Protein AF-A0A7L3CBY0-F1 (afdb_monomer_lite)

Organism: Pelecanoides urinatrix (NCBI:txid37079)

Structure (mmCIF, N/CA/C/O backbone):
data_AF-A0A7L3CBY0-F1
#
_entry.id   AF-A0A7L3CBY0-F1
#
loop_
_atom_site.group_PDB
_atom_site.id
_atom_site.type_symbol
_atom_site.label_atom_id
_atom_site.label_alt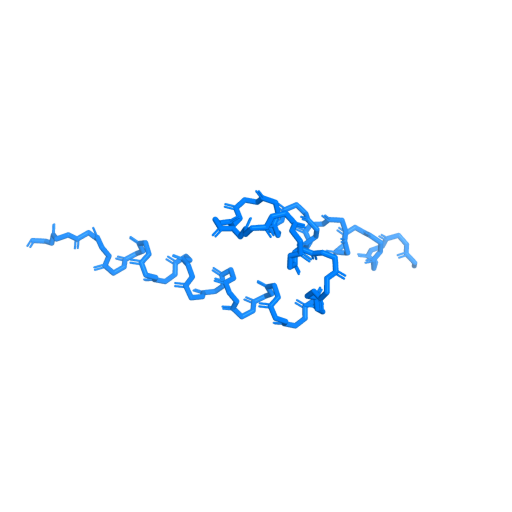_id
_atom_site.label_comp_id
_atom_site.label_asym_id
_atom_site.label_entity_id
_atom_site.label_seq_id
_atom_site.pdbx_PDB_ins_code
_atom_site.Cartn_x
_atom_site.Cartn_y
_atom_site.Cartn_z
_atom_site.occupancy
_atom_site.B_iso_or_equiv
_atom_site.auth_seq_id
_atom_site.auth_comp_id
_atom_site.auth_asym_id
_atom_site.auth_atom_id
_atom_site.pdbx_PDB_model_num
ATOM 1 N N . LYS A 1 1 ? 16.463 -3.691 -13.408 1.00 71.00 1 LYS A N 1
ATOM 2 C CA . LYS A 1 1 ? 15.121 -3.091 -13.621 1.00 71.00 1 LYS A CA 1
ATOM 3 C C . LYS A 1 1 ? 14.044 -3.912 -12.913 1.00 71.00 1 LYS A C 1
ATOM 5 O O . LYS A 1 1 ? 13.491 -3.390 -11.959 1.00 71.00 1 LYS A O 1
ATOM 10 N N . ALA A 1 2 ? 13.952 -5.218 -13.199 1.00 85.62 2 ALA A N 1
ATOM 11 C CA . ALA A 1 2 ? 13.046 -6.171 -12.538 1.00 85.62 2 ALA A CA 1
ATOM 12 C C . ALA A 1 2 ? 12.938 -6.027 -11.007 1.00 85.62 2 ALA A C 1
ATOM 14 O O . ALA A 1 2 ? 11.846 -5.860 -10.483 1.00 85.62 2 ALA A O 1
ATOM 15 N N . ARG A 1 3 ? 14.068 -5.975 -10.285 1.00 88.75 3 ARG A N 1
ATOM 16 C CA . ARG A 1 3 ? 14.058 -5.785 -8.821 1.00 88.75 3 ARG A CA 1
ATOM 17 C C . ARG A 1 3 ? 13.367 -4.488 -8.376 1.00 88.75 3 ARG A C 1
ATOM 19 O O . ARG A 1 3 ? 12.699 -4.460 -7.353 1.00 88.75 3 ARG A O 1
ATOM 26 N N . ARG A 1 4 ? 13.549 -3.399 -9.129 1.00 88.25 4 ARG A N 1
ATOM 27 C CA . ARG A 1 4 ? 12.931 -2.095 -8.837 1.00 88.25 4 ARG A CA 1
ATOM 28 C C . ARG A 1 4 ? 11.421 -2.154 -9.090 1.00 88.25 4 ARG A C 1
ATOM 30 O O . ARG A 1 4 ? 10.659 -1.623 -8.293 1.00 88.25 4 ARG A O 1
ATOM 37 N N . ASP A 1 5 ? 11.010 -2.828 -10.162 1.00 89.00 5 ASP A N 1
ATOM 38 C CA . ASP A 1 5 ? 9.600 -3.004 -10.526 1.00 89.00 5 ASP A CA 1
ATOM 39 C C . ASP A 1 5 ? 8.862 -3.875 -9.503 1.00 89.00 5 ASP A C 1
ATOM 41 O O . ASP A 1 5 ? 7.735 -3.560 -9.128 1.00 89.00 5 ASP A O 1
ATOM 45 N N . GLN A 1 6 ? 9.539 -4.903 -8.986 1.00 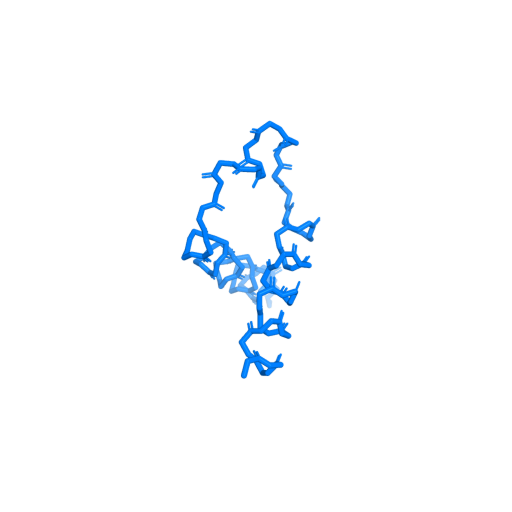88.94 6 GLN A N 1
ATOM 46 C CA . GLN A 1 6 ? 9.036 -5.777 -7.929 1.00 88.94 6 GLN A CA 1
ATOM 47 C C . GLN A 1 6 ? 8.801 -5.006 -6.621 1.00 88.94 6 GLN A C 1
ATOM 49 O O . GLN A 1 6 ? 7.704 -5.052 -6.075 1.00 88.94 6 GLN A O 1
ATOM 54 N N . ILE A 1 7 ? 9.765 -4.180 -6.196 1.00 89.06 7 ILE A N 1
ATOM 55 C CA . ILE A 1 7 ? 9.597 -3.288 -5.035 1.00 89.06 7 ILE A CA 1
ATOM 56 C C . ILE A 1 7 ? 8.417 -2.327 -5.248 1.00 89.06 7 ILE A C 1
ATOM 58 O O . ILE A 1 7 ? 7.584 -2.152 -4.364 1.00 89.06 7 ILE A O 1
ATOM 62 N N . ASN A 1 8 ? 8.297 -1.717 -6.430 1.00 89.31 8 ASN A N 1
ATOM 63 C CA . ASN A 1 8 ? 7.189 -0.802 -6.725 1.00 89.31 8 ASN A CA 1
ATOM 64 C C . ASN A 1 8 ? 5.821 -1.509 -6.767 1.00 89.31 8 ASN A C 1
ATOM 66 O O . ASN A 1 8 ? 4.790 -0.869 -6.542 1.00 89.31 8 ASN A O 1
ATOM 70 N N . ALA A 1 9 ? 5.786 -2.799 -7.105 1.00 89.00 9 ALA A N 1
ATOM 71 C CA . ALA A 1 9 ? 4.577 -3.613 -7.041 1.00 89.00 9 ALA A CA 1
ATOM 72 C C . ALA A 1 9 ? 4.184 -3.890 -5.583 1.00 89.00 9 ALA A C 1
ATOM 74 O O . ALA A 1 9 ? 3.031 -3.675 -5.220 1.00 89.00 9 ALA A O 1
ATOM 75 N N . GLU A 1 10 ? 5.147 -4.251 -4.734 1.00 89.56 10 GLU A N 1
ATOM 76 C CA . GLU A 1 10 ? 4.917 -4.470 -3.302 1.00 89.56 10 GLU A CA 1
ATOM 77 C C . GL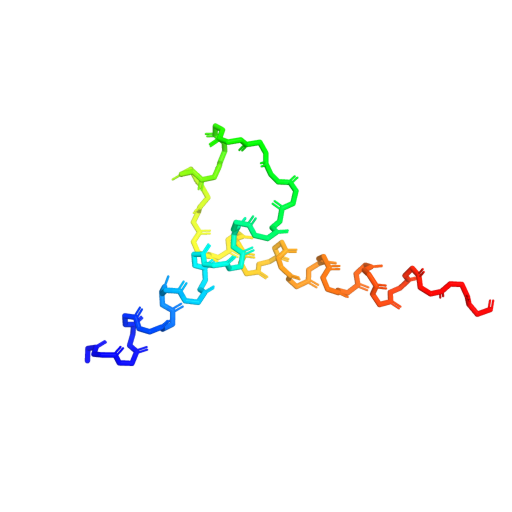U A 1 10 ? 4.454 -3.195 -2.586 1.00 89.56 10 GLU A C 1
ATOM 79 O O . GLU A 1 10 ? 3.491 -3.239 -1.826 1.00 89.56 10 GLU A O 1
ATOM 84 N N . ILE A 1 11 ? 5.054 -2.031 -2.876 1.00 87.94 11 ILE A N 1
ATOM 85 C CA . ILE A 1 11 ? 4.603 -0.762 -2.279 1.00 87.94 11 ILE A CA 1
ATOM 86 C C . ILE A 1 11 ? 3.163 -0.439 -2.707 1.00 87.94 11 ILE A C 1
ATOM 88 O O . ILE A 1 11 ? 2.374 0.041 -1.896 1.00 87.94 11 ILE A O 1
ATOM 92 N N . ARG A 1 12 ? 2.776 -0.730 -3.957 1.00 86.38 12 ARG A N 1
ATOM 93 C CA . ARG A 1 12 ? 1.380 -0.566 -4.398 1.00 86.38 12 ARG A CA 1
ATOM 94 C C . ARG A 1 12 ? 0.434 -1.519 -3.673 1.00 86.38 12 ARG A C 1
ATOM 96 O O . ARG A 1 12 ? -0.603 -1.066 -3.207 1.00 86.38 12 ARG A O 1
ATOM 103 N N . ALA A 1 13 ? 0.824 -2.779 -3.502 1.00 86.75 13 ALA A N 1
ATOM 104 C CA . ALA A 1 13 ? 0.042 -3.739 -2.728 1.00 86.75 13 ALA A CA 1
ATOM 105 C C . ALA A 1 13 ? -0.135 -3.285 -1.264 1.00 86.75 13 ALA A C 1
ATOM 107 O O . ALA A 1 13 ? -1.242 -3.334 -0.736 1.00 86.75 13 ALA A O 1
ATOM 108 N N . LEU A 1 14 ? 0.918 -2.754 -0.627 1.00 85.62 14 LEU A N 1
ATOM 109 C CA . LEU A 1 14 ? 0.840 -2.180 0.724 1.00 85.62 14 LEU A CA 1
ATOM 110 C C . LEU A 1 14 ? -0.138 -1.006 0.805 1.00 85.62 14 LEU A C 1
ATOM 112 O O . LEU A 1 14 ? -0.852 -0.869 1.795 1.00 85.62 14 LEU A O 1
ATOM 116 N N . ARG A 1 15 ? -0.190 -0.163 -0.230 1.00 84.81 15 ARG A N 1
ATOM 117 C CA . ARG A 1 15 ? -1.134 0.957 -0.295 1.00 84.81 15 ARG A CA 1
ATOM 118 C C . ARG A 1 15 ? -2.585 0.484 -0.264 1.00 84.81 15 ARG A C 1
ATOM 120 O O . ARG A 1 15 ? -3.398 1.117 0.399 1.00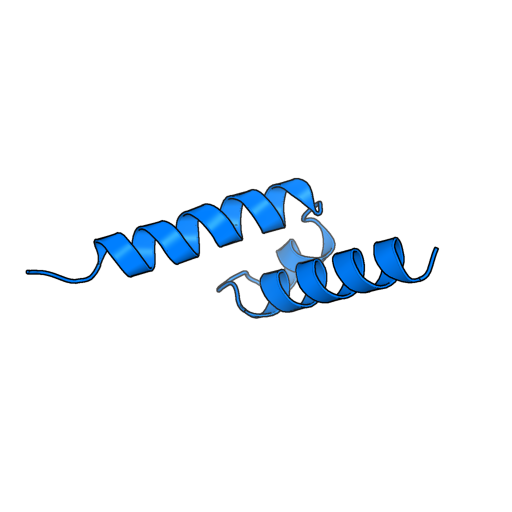 84.81 15 ARG A O 1
ATOM 127 N N . ASP A 1 16 ? -2.893 -0.594 -0.975 1.00 83.12 16 ASP A N 1
ATOM 128 C CA . ASP A 1 16 ? -4.259 -1.109 -1.094 1.00 83.12 16 ASP A CA 1
ATOM 129 C C . ASP A 1 16 ? -4.724 -1.825 0.191 1.00 83.12 16 ASP A C 1
ATOM 131 O O . ASP A 1 16 ? -5.921 -1.920 0.446 1.00 83.12 16 ASP A O 1
ATOM 135 N N . LEU A 1 17 ? -3.784 -2.262 1.039 1.00 83.44 17 LEU A N 1
ATOM 136 C CA . LEU A 1 17 ? -4.059 -2.817 2.372 1.00 83.44 17 LEU A CA 1
ATOM 137 C C . LEU A 1 17 ? -4.314 -1.744 3.443 1.00 83.44 17 LEU A C 1
ATOM 139 O O . LEU A 1 17 ? -4.865 -2.046 4.502 1.00 83.44 17 LEU A O 1
ATOM 143 N N . LEU A 1 18 ? -3.891 -0.500 3.207 1.00 81.56 18 LEU A N 1
ATOM 144 C CA . LEU A 1 18 ? -4.121 0.590 4.149 1.00 81.56 18 LEU A CA 1
ATOM 145 C C . LEU A 1 18 ? -5.578 1.073 4.048 1.00 81.56 18 LEU A C 1
ATOM 147 O O . LEU A 1 18 ? -6.108 1.190 2.941 1.00 81.56 18 LEU A O 1
ATOM 151 N N . PRO A 1 19 ? -6.221 1.437 5.173 1.00 80.88 19 PRO A N 1
ATOM 152 C CA . PRO A 1 19 ? -7.578 1.983 5.186 1.00 80.88 19 PRO A CA 1
ATOM 153 C C . PRO A 1 19 ? -7.582 3.438 4.684 1.00 80.88 19 PRO A C 1
ATOM 155 O O . PRO A 1 19 ? -7.801 4.381 5.442 1.00 80.88 19 PRO A O 1
ATOM 158 N N . LEU A 1 20 ? -7.278 3.624 3.399 1.00 78.50 20 LEU A N 1
ATOM 159 C CA . LEU A 1 20 ? -7.209 4.915 2.727 1.00 78.50 20 LEU A CA 1
ATOM 160 C C . LEU A 1 20 ? -8.420 5.099 1.804 1.00 78.50 20 LEU A C 1
ATOM 162 O O . LEU A 1 20 ? -8.781 4.159 1.079 1.00 78.50 20 LEU A O 1
ATOM 166 N N . PRO A 1 21 ? -9.013 6.303 1.766 1.00 77.50 21 PRO A N 1
ATOM 167 C CA . PRO A 1 21 ? -10.065 6.623 0.811 1.00 77.50 21 PRO A CA 1
ATOM 168 C C . PRO A 1 2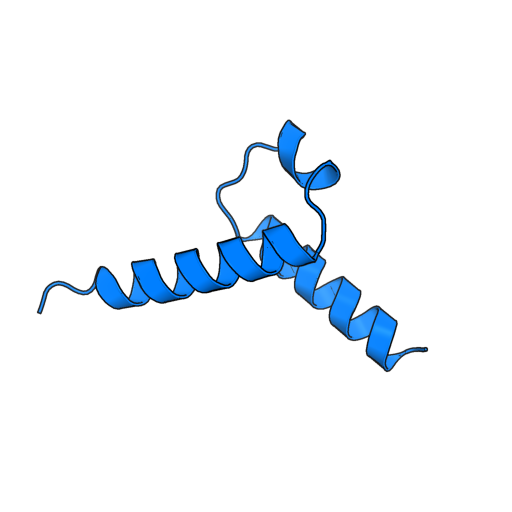1 ? -9.528 6.536 -0.625 1.00 77.50 21 PRO A C 1
ATOM 170 O O . PRO A 1 21 ? -8.399 6.941 -0.910 1.00 77.50 21 PRO A O 1
ATOM 173 N N . GLU A 1 22 ? -10.340 6.002 -1.540 1.00 72.25 22 GLU A N 1
ATOM 174 C CA . GLU A 1 22 ? -9.959 5.718 -2.936 1.00 72.25 22 GLU A CA 1
ATOM 175 C C . GLU A 1 22 ? -9.383 6.947 -3.667 1.00 72.25 22 GLU A C 1
ATOM 177 O O . GLU A 1 22 ? -8.468 6.810 -4.478 1.00 72.25 22 GLU A O 1
ATOM 182 N N . GLY A 1 23 ? -9.853 8.153 -3.325 1.00 77.00 23 GLY A N 1
ATOM 183 C CA . GLY A 1 23 ? -9.395 9.415 -3.916 1.00 77.00 23 GLY A CA 1
ATOM 184 C C . GLY A 1 23 ? -7.966 9.831 -3.540 1.00 77.00 23 GLY A C 1
ATOM 185 O O . GLY A 1 23 ? -7.301 10.503 -4.329 1.00 77.00 23 GLY A O 1
ATOM 186 N N . ASP A 1 24 ? -7.456 9.389 -2.387 1.00 76.25 24 ASP A N 1
ATOM 187 C CA . ASP A 1 24 ? -6.110 9.753 -1.922 1.00 76.25 24 ASP A CA 1
ATOM 188 C C . ASP A 1 24 ? -5.051 8.719 -2.312 1.00 76.25 24 ASP A C 1
ATOM 190 O O . ASP A 1 24 ? -3.871 9.053 -2.446 1.00 76.25 24 ASP A O 1
ATOM 194 N N . ARG A 1 25 ? -5.457 7.474 -2.594 1.00 72.94 25 ARG A N 1
ATOM 195 C CA . ARG A 1 25 ? -4.558 6.397 -3.043 1.00 72.94 25 ARG A CA 1
ATOM 196 C C . ARG A 1 25 ? -3.663 6.799 -4.229 1.00 72.94 25 ARG A C 1
ATOM 198 O O . ARG A 1 25 ? -2.455 6.568 -4.145 1.00 72.94 25 ARG A O 1
ATOM 205 N N . PRO A 1 26 ? -4.159 7.402 -5.326 1.00 75.62 26 PRO A N 1
ATOM 206 C CA . PRO A 1 26 ? -3.302 7.787 -6.450 1.00 75.62 26 PRO A CA 1
ATOM 207 C C . PRO A 1 26 ? -2.417 9.011 -6.168 1.00 75.62 26 PRO A C 1
ATOM 209 O O . PRO A 1 26 ? -1.437 9.217 -6.878 1.00 75.62 26 PRO A O 1
ATOM 212 N N . ARG A 1 27 ? -2.726 9.813 -5.140 1.00 82.75 27 ARG A N 1
ATOM 213 C CA . ARG A 1 27 ? -1.971 11.030 -4.786 1.00 82.75 27 ARG A CA 1
ATOM 214 C C . ARG A 1 27 ? -0.795 10.747 -3.846 1.00 82.75 27 ARG A C 1
ATOM 216 O O . ARG A 1 27 ? 0.079 11.594 -3.666 1.00 82.75 27 ARG A O 1
ATOM 223 N N . LEU A 1 28 ? -0.752 9.556 -3.248 1.00 81.62 28 LEU A N 1
ATOM 224 C CA . LEU A 1 28 ? 0.290 9.160 -2.308 1.00 81.62 28 LEU A CA 1
ATOM 225 C C . LEU A 1 28 ? 1.554 8.682 -3.031 1.00 81.62 28 LEU A C 1
ATOM 227 O O . LEU A 1 28 ? 1.566 7.659 -3.711 1.00 81.62 28 LEU A O 1
ATOM 231 N N . SER A 1 29 ? 2.650 9.410 -2.814 1.00 86.31 29 SER A N 1
ATOM 232 C CA . SER A 1 29 ? 4.001 8.962 -3.159 1.00 86.31 29 SER A CA 1
ATOM 233 C C . SER A 1 29 ? 4.388 7.692 -2.391 1.00 86.31 29 SER A C 1
ATOM 235 O O . SER A 1 29 ? 3.934 7.466 -1.267 1.00 86.31 29 SER A O 1
ATOM 237 N N . TYR A 1 30 ? 5.300 6.899 -2.962 1.00 85.62 30 TYR A N 1
ATOM 238 C CA . TYR A 1 30 ? 5.848 5.686 -2.347 1.00 85.62 30 TYR A CA 1
ATOM 239 C C . TYR A 1 30 ? 6.348 5.913 -0.917 1.00 85.62 30 TYR A C 1
ATOM 241 O O . TYR A 1 30 ? 6.165 5.058 -0.055 1.00 85.62 30 TYR A O 1
ATOM 249 N N . LEU A 1 31 ? 6.933 7.081 -0.643 1.00 88.38 31 LEU A N 1
ATOM 250 C CA . LEU A 1 31 ? 7.440 7.413 0.686 1.00 88.38 31 LEU A CA 1
ATOM 251 C C . LEU A 1 31 ? 6.311 7.556 1.719 1.00 88.38 31 LEU A C 1
ATOM 253 O O . LEU A 1 31 ? 6.443 7.070 2.840 1.00 88.38 31 LEU A O 1
ATOM 257 N N . HIS A 1 32 ? 5.180 8.157 1.330 1.00 87.44 32 HIS A N 1
ATOM 258 C CA . HIS A 1 32 ? 4.004 8.252 2.195 1.00 87.44 32 HIS A CA 1
ATOM 259 C C . HIS A 1 32 ? 3.421 6.871 2.478 1.00 87.44 32 HIS A C 1
ATOM 261 O O . HIS A 1 32 ? 3.124 6.563 3.627 1.00 87.44 32 HIS A O 1
ATOM 267 N N . VAL A 1 33 ? 3.317 6.019 1.452 1.00 87.19 33 VAL A N 1
ATOM 268 C CA . VAL A 1 33 ? 2.840 4.640 1.617 1.00 87.19 33 VAL A CA 1
ATOM 269 C C . VAL A 1 33 ? 3.736 3.865 2.583 1.00 87.19 33 VAL A C 1
ATOM 271 O O . VAL A 1 33 ? 3.225 3.226 3.494 1.00 87.19 33 VAL A O 1
ATOM 274 N N . MET A 1 34 ? 5.060 3.974 2.450 1.00 89.00 34 MET A N 1
ATOM 275 C CA . MET A 1 34 ? 6.010 3.319 3.356 1.00 89.00 34 MET A CA 1
ATOM 276 C C . MET A 1 34 ? 5.895 3.825 4.799 1.00 89.00 34 MET A C 1
ATOM 278 O O . MET A 1 34 ? 5.903 3.024 5.733 1.00 89.00 34 MET A O 1
ATOM 282 N N . ALA A 1 35 ? 5.758 5.139 4.996 1.00 88.19 35 ALA A N 1
ATOM 283 C CA . ALA A 1 35 ? 5.568 5.718 6.323 1.00 88.19 35 ALA A CA 1
ATOM 284 C C . ALA A 1 35 ? 4.250 5.246 6.958 1.00 88.19 35 ALA A C 1
ATOM 286 O O . ALA A 1 35 ? 4.242 4.813 8.110 1.00 88.19 35 ALA A O 1
ATOM 287 N N . LEU A 1 36 ? 3.152 5.270 6.197 1.00 85.50 36 LEU A N 1
ATOM 288 C CA . LEU A 1 36 ? 1.836 4.815 6.643 1.00 85.50 36 LEU A CA 1
ATOM 289 C C . LEU A 1 36 ? 1.822 3.318 6.943 1.00 85.50 36 LEU A C 1
ATOM 291 O O . LEU A 1 36 ? 1.314 2.932 7.989 1.00 85.50 36 LEU A O 1
ATOM 295 N N . ALA A 1 37 ? 2.427 2.493 6.088 1.00 85.56 37 ALA A N 1
ATOM 296 C CA . ALA A 1 37 ? 2.596 1.065 6.327 1.00 85.56 37 ALA A CA 1
ATOM 297 C C . ALA A 1 37 ? 3.389 0.815 7.616 1.00 85.56 37 ALA A C 1
ATOM 299 O O . ALA A 1 37 ? 2.962 0.035 8.459 1.00 85.56 37 ALA A O 1
ATOM 300 N N . CYS A 1 38 ? 4.495 1.533 7.831 1.00 86.12 38 CYS A N 1
ATOM 301 C CA . CYS A 1 38 ? 5.300 1.406 9.045 1.00 86.12 38 CYS A CA 1
ATOM 302 C C . CYS A 1 38 ? 4.508 1.799 10.305 1.00 86.12 38 CYS A C 1
ATOM 304 O O . CYS A 1 38 ? 4.514 1.076 11.301 1.00 86.12 38 CYS A O 1
ATOM 306 N N . ILE A 1 39 ? 3.766 2.910 10.254 1.00 84.38 39 ILE A N 1
ATOM 307 C CA . ILE A 1 39 ? 2.903 3.349 11.357 1.00 84.38 39 ILE A CA 1
ATOM 308 C C . ILE A 1 39 ? 1.774 2.347 11.588 1.00 84.38 39 ILE A C 1
ATOM 310 O O . ILE A 1 39 ? 1.515 2.016 12.737 1.00 84.38 39 ILE A O 1
ATOM 314 N N . TYR A 1 40 ? 1.120 1.853 10.539 1.00 81.12 40 TYR A N 1
ATOM 315 C CA . TYR A 1 40 ? 0.010 0.909 10.633 1.00 81.12 40 TYR A CA 1
ATOM 316 C C . TYR A 1 40 ? 0.458 -0.419 11.248 1.00 81.12 40 TYR A C 1
ATOM 318 O O . TYR A 1 40 ? -0.129 -0.861 12.232 1.00 81.12 40 TYR A O 1
ATOM 326 N N . THR A 1 41 ? 1.564 -0.989 10.768 1.00 81.31 41 THR A N 1
ATOM 327 C CA . THR A 1 41 ? 2.161 -2.204 11.337 1.00 81.31 41 THR A CA 1
ATOM 328 C C . THR A 1 41 ? 2.596 -1.984 12.787 1.00 81.31 41 THR A C 1
ATOM 330 O O . THR A 1 41 ? 2.342 -2.825 13.647 1.00 81.31 41 THR A O 1
ATOM 333 N N . ARG A 1 42 ? 3.184 -0.822 13.109 1.00 72.19 42 ARG A N 1
ATOM 334 C CA . ARG A 1 42 ? 3.610 -0.491 14.479 1.00 72.19 42 ARG A CA 1
ATOM 335 C C . ARG A 1 42 ? 2.434 -0.218 15.418 1.00 72.19 42 ARG A C 1
ATOM 337 O O . ARG A 1 42 ? 2.495 -0.584 16.585 1.00 72.19 42 ARG A O 1
ATOM 344 N N . LYS A 1 43 ? 1.364 0.414 14.939 1.00 62.59 43 LYS A N 1
ATOM 345 C CA . LYS A 1 43 ? 0.158 0.709 15.724 1.00 62.59 43 LYS A CA 1
ATOM 346 C C . LYS A 1 43 ? -0.682 -0.553 15.918 1.00 62.59 43 LYS A C 1
ATOM 348 O O . LYS A 1 43 ? -1.193 -0.741 17.009 1.00 62.59 43 LYS A O 1
ATOM 353 N N . GLY A 1 44 ? -0.728 -1.454 14.932 1.00 59.09 44 GLY A N 1
ATOM 354 C CA . GLY A 1 44 ? -1.261 -2.812 15.086 1.00 59.09 44 GLY A CA 1
ATOM 355 C C . GLY A 1 44 ? -0.462 -3.649 16.092 1.00 59.09 44 GLY A C 1
ATOM 356 O O . GLY A 1 44 ? -1.057 -4.341 16.911 1.00 59.09 44 GLY A O 1
ATOM 357 N N . ALA A 1 45 ? 0.870 -3.514 16.118 1.00 52.72 45 ALA A N 1
ATOM 358 C CA . ALA A 1 45 ? 1.719 -4.139 17.138 1.00 52.72 45 ALA A CA 1
ATOM 359 C C . ALA A 1 45 ? 1.542 -3.521 18.541 1.00 52.72 45 ALA A C 1
ATOM 361 O O . ALA A 1 45 ? 1.645 -4.227 19.539 1.00 52.72 45 ALA A O 1
ATOM 362 N N . CYS A 1 46 ? 1.245 -2.219 18.621 1.00 49.25 46 CYS A N 1
ATOM 363 C CA . CYS A 1 46 ? 0.975 -1.495 19.870 1.00 49.25 46 CYS A CA 1
ATOM 364 C C . CYS A 1 46 ? -0.480 -1.662 20.367 1.00 49.25 46 CYS A C 1
ATOM 366 O O . CYS A 1 46 ? -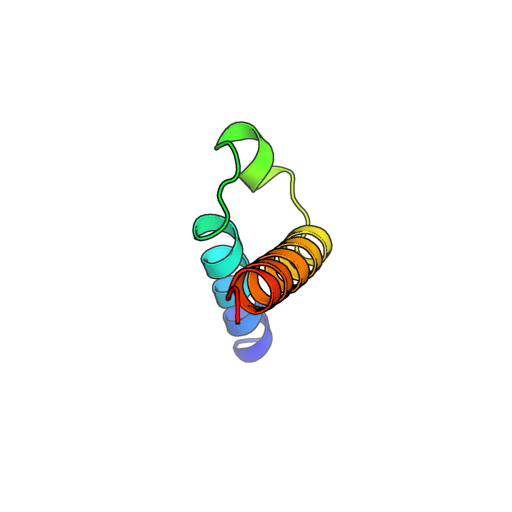0.776 -1.369 21.519 1.00 49.25 46 CYS A O 1
ATOM 368 N N . LEU A 1 47 ? -1.392 -2.153 19.518 1.00 48.59 47 LEU A N 1
ATOM 369 C CA . LEU A 1 47 ? -2.793 -2.451 19.850 1.00 48.59 47 LEU A CA 1
ATOM 370 C C . LEU A 1 47 ? -3.018 -3.914 20.272 1.00 48.59 47 LEU A C 1
ATOM 372 O O . LEU A 1 47 ? -4.160 -4.367 20.290 1.00 48.59 47 LEU A O 1
ATOM 376 N N . ARG A 1 48 ? -1.972 -4.655 20.664 1.00 43.16 48 ARG A N 1
ATOM 377 C CA . ARG A 1 48 ? -2.158 -5.767 21.608 1.00 43.16 48 ARG A CA 1
ATOM 378 C C . ARG A 1 48 ? -2.239 -5.161 23.013 1.00 43.16 48 ARG A C 1
ATOM 380 O O . ARG A 1 48 ? -1.191 -4.761 23.521 1.00 43.16 48 ARG A O 1
ATOM 387 N N . PRO A 1 49 ? -3.423 -5.084 23.650 1.00 46.56 49 PRO A N 1
ATOM 388 C CA . PRO A 1 49 ? -3.463 -4.896 25.087 1.00 46.56 49 PRO A CA 1
ATOM 389 C C . PRO A 1 49 ? -2.867 -6.173 25.692 1.00 46.56 49 PRO A C 1
ATOM 391 O O . PRO A 1 49 ? -3.352 -7.278 25.434 1.00 46.56 49 PRO A O 1
ATOM 394 N N . GLY A 1 50 ? -1.724 -6.025 26.356 1.00 45.31 50 GLY A N 1
ATOM 395 C CA . GLY A 1 50 ? -1.258 -7.004 27.333 1.00 45.31 50 GLY A CA 1
ATOM 396 C C . GLY A 1 50 ? -2.079 -6.880 28.602 1.00 45.31 50 GLY A C 1
ATOM 397 O O . GLY A 1 50 ? -2.499 -5.739 28.900 1.00 45.31 50 GLY A O 1
#

Radius of gyration: 12.59 Å; chains: 1; bounding box: 25×18×41 Å

Foldseek 3Di:
DVVVVVVVVVLLVLLVVQPDDPVCSVVDDSVNSVVSSVCVVVVVVVPPDD

pLDDT: mean 78.38, std 13.19, range [43.16, 89.56]

Secondary structure (DSSP, 8-state):
-HHHHHHHHHHHHHHHHS---TTTGGG--HHHHHHHHHHHHHHHHHT---

InterPro domains:
  IPR011598 Myc-type, basic helix-loop-helix (bHLH) domain [PS50888] (1-44)
  IPR036638 Helix-loop-helix DNA-binding domain superfamily [G3DSA:4.10.280.10] (1-44)
  IPR036638 Helix-loop-helix DNA-binding domain superfamily [SSF47459] (1-40)
  IPR056192 NPAS4, bHLH domain [PF23183] (1-43)

Sequence (50 aa):
KARRDQINAEIRALRDLLPLPEGDRPRLSYLHVMALACIYTRKGACLRPG